Protein AF-A0A496SLV3-F1 (afdb_monomer)

Mean predicted aligned error: 14.48 Å

Nearest PDB structures (foldseek):
  3zvk-assembly1_H  TM=5.118E-01  e=4.512E-01  Rickettsia felis
  3zvk-assembly1_G  TM=5.836E-01  e=7.637E-01  Rickettsia felis
  3zvk-assembly1_E  TM=4.526E-01  e=6.695E-01  Rickettsia felis

Foldseek 3Di:
DFDFDDDPPDTRGPPVPDDPAPDWDWDDDPPDIDTHRDDPDDDDDDDPDDPVVVVVVVVVVVVVVVVVVVVVVVVVVD

Secondary structure (DSSP, 8-state):
--PPEEETTEEE--TTS----SEEEEEEETTEEEEEEE-SS------SS-HHHHHHHHHHHHHHHHHHHHHHHHTTT-

Solvent-accessible surface area (backbone atoms only — not comparable to full-atom values): 5156 Å² total; per-residue (Å²): 135,86,68,68,46,79,54,102,87,47,77,47,70,49,84,85,68,75,76,87,55,93,41,66,50,75,48,75,61,85,100,41,78,47,78,44,69,44,72,90,71,82,79,84,79,80,68,94,58,58,67,70,56,55,50,52,50,51,55,52,51,51,51,50,50,53,50,51,54,50,51,57,51,52,68,70,74,110

Radius of gyration: 21.54 Å; Cα contacts (8 Å, |Δi|>4): 46; chains: 1; bounding box: 47×40×46 Å

Structure (mmCIF, N/CA/C/O backbone):
data_AF-A0A496SLV3-F1
#
_entry.id   AF-A0A496SLV3-F1
#
loop_
_atom_site.group_PDB
_atom_site.id
_atom_site.type_symbol
_atom_site.label_atom_id
_atom_site.label_alt_id
_atom_site.label_comp_id
_atom_site.label_asym_id
_atom_site.label_entity_id
_atom_site.label_seq_id
_atom_site.pdbx_PDB_ins_code
_atom_site.Cartn_x
_atom_site.Cartn_y
_atom_site.Cartn_z
_atom_site.occupancy
_atom_site.B_iso_or_equiv
_atom_site.auth_seq_id
_atom_site.auth_comp_id
_atom_site.auth_asym_id
_atom_site.auth_atom_id
_atom_site.pdbx_PDB_model_num
ATOM 1 N N . MET A 1 1 ? -11.014 -25.332 7.119 1.00 44.28 1 MET A N 1
ATOM 2 C CA . MET A 1 1 ? -10.575 -24.812 5.809 1.00 44.28 1 MET A CA 1
ATOM 3 C C . MET A 1 1 ? -10.957 -23.345 5.790 1.00 44.28 1 MET A C 1
ATOM 5 O O . MET A 1 1 ? -12.144 -23.058 5.844 1.00 44.28 1 MET A O 1
ATOM 9 N N . SER A 1 2 ? -9.983 -22.444 5.885 1.00 48.25 2 SER A N 1
ATOM 10 C CA . SER A 1 2 ? -10.233 -21.007 6.042 1.00 48.25 2 SER A CA 1
ATOM 11 C C . SER A 1 2 ? -10.022 -20.342 4.691 1.00 48.25 2 SER A C 1
ATOM 13 O O . SER A 1 2 ? -8.890 -20.082 4.297 1.00 48.25 2 SER A O 1
ATOM 15 N N . ILE A 1 3 ? -11.102 -20.192 3.929 1.00 63.03 3 ILE A N 1
ATOM 16 C CA . ILE A 1 3 ? -11.080 -19.589 2.596 1.00 63.03 3 ILE A CA 1
ATOM 17 C C . ILE A 1 3 ? -11.625 -18.175 2.745 1.00 63.03 3 ILE A C 1
ATOM 19 O O . ILE A 1 3 ? -12.675 -17.980 3.355 1.00 63.03 3 ILE A O 1
ATOM 23 N N . ALA A 1 4 ? -10.887 -17.194 2.231 1.00 69.19 4 ALA A N 1
ATOM 24 C CA . ALA A 1 4 ? -11.416 -15.851 2.083 1.00 69.19 4 ALA A CA 1
ATOM 25 C C . ALA A 1 4 ? -12.548 -15.887 1.045 1.00 69.19 4 ALA A C 1
ATOM 27 O 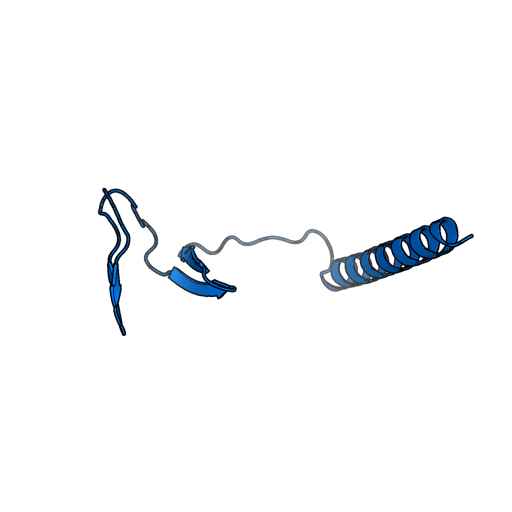O . ALA A 1 4 ? -12.334 -16.347 -0.076 1.00 69.19 4 ALA A O 1
ATOM 28 N N . GLU A 1 5 ? -13.744 -15.436 1.414 1.00 75.88 5 GLU A N 1
ATOM 29 C CA . GLU A 1 5 ? -14.887 -15.381 0.499 1.00 75.88 5 GLU A CA 1
ATOM 30 C C . GLU A 1 5 ? -14.933 -14.004 -0.160 1.00 75.88 5 GLU A C 1
ATOM 32 O O . GLU A 1 5 ? -14.881 -12.980 0.524 1.00 75.88 5 GLU A O 1
ATOM 37 N N . ILE A 1 6 ? -15.025 -13.972 -1.488 1.00 72.06 6 ILE A N 1
ATOM 38 C CA . ILE A 1 6 ? -15.174 -12.737 -2.256 1.00 72.06 6 ILE A CA 1
ATOM 39 C C . ILE A 1 6 ? -16.583 -12.735 -2.847 1.00 72.06 6 ILE A C 1
ATOM 41 O O . ILE A 1 6 ? -16.958 -13.643 -3.582 1.00 72.06 6 ILE A O 1
ATOM 45 N N . SER A 1 7 ? -17.350 -11.702 -2.521 1.00 76.62 7 SER A N 1
ATOM 46 C CA . SER A 1 7 ? -18.655 -11.391 -3.111 1.00 76.62 7 SER A CA 1
ATOM 47 C C . SER A 1 7 ? -18.572 -10.050 -3.841 1.00 76.62 7 SER A C 1
ATOM 49 O O . SER A 1 7 ? -17.595 -9.320 -3.662 1.00 76.62 7 SER A O 1
ATOM 51 N N . GLU A 1 8 ? -19.591 -9.700 -4.632 1.00 74.31 8 GLU A N 1
ATOM 52 C CA . GLU A 1 8 ? -19.598 -8.508 -5.503 1.00 74.31 8 GLU A CA 1
ATOM 53 C C . GLU A 1 8 ? -19.157 -7.207 -4.808 1.00 74.31 8 GLU A C 1
ATOM 55 O O . GLU A 1 8 ? -18.607 -6.319 -5.455 1.00 74.31 8 GLU A O 1
ATOM 60 N N . ASN A 1 9 ? -19.361 -7.088 -3.492 1.00 77.00 9 ASN A N 1
ATOM 61 C CA . ASN A 1 9 ? -18.977 -5.905 -2.724 1.00 77.00 9 ASN A CA 1
ATOM 62 C C . ASN A 1 9 ? -18.289 -6.182 -1.377 1.00 77.00 9 ASN A C 1
ATOM 64 O O . ASN A 1 9 ? -18.107 -5.243 -0.598 1.00 77.00 9 ASN A O 1
ATOM 68 N N . LYS A 1 10 ? -17.923 -7.431 -1.054 1.00 79.69 10 LYS A N 1
ATOM 69 C CA . LYS A 1 10 ? -17.293 -7.762 0.240 1.00 79.69 10 LYS A CA 1
ATOM 70 C C . LYS A 1 10 ? -16.234 -8.842 0.101 1.00 79.69 10 LYS A C 1
ATOM 72 O O . LYS A 1 10 ? -16.443 -9.833 -0.591 1.00 79.69 10 LYS A O 1
ATOM 77 N N . ILE A 1 11 ? -15.153 -8.673 0.858 1.00 81.62 11 ILE A N 1
ATOM 78 C CA . ILE A 1 11 ? -14.144 -9.702 1.109 1.00 81.62 11 ILE A CA 1
ATOM 79 C C . ILE A 1 11 ? -14.302 -10.129 2.568 1.00 81.62 11 ILE A C 1
ATOM 81 O O . ILE A 1 11 ? -14.168 -9.307 3.476 1.00 81.62 11 ILE A O 1
ATOM 85 N N . ILE A 1 12 ? -14.613 -11.400 2.798 1.00 83.50 12 ILE A N 1
ATOM 86 C CA . ILE A 1 12 ? -14.750 -11.991 4.127 1.00 83.50 12 ILE A CA 1
ATOM 87 C C . ILE A 1 12 ? -13.451 -12.723 4.435 1.00 83.50 12 ILE A C 1
ATOM 89 O O . ILE A 1 12 ? -13.069 -13.650 3.726 1.00 83.50 12 ILE A O 1
ATOM 93 N N . LEU A 1 13 ? -12.766 -12.300 5.496 1.00 83.50 13 LEU A N 1
ATOM 94 C CA . LEU A 1 13 ? -11.498 -12.888 5.915 1.00 83.50 13 LEU A CA 1
ATOM 95 C C . LEU A 1 13 ? -11.680 -13.744 7.172 1.00 83.50 13 LEU A C 1
ATOM 97 O O . LEU A 1 13 ? -12.432 -13.362 8.075 1.00 83.50 13 LEU A O 1
ATOM 101 N N . PRO A 1 14 ? -10.957 -14.870 7.282 1.00 82.50 14 PRO A N 1
ATOM 102 C CA . PRO A 1 14 ? -10.845 -15.603 8.531 1.00 82.50 14 PRO A CA 1
ATOM 103 C C . PRO A 1 14 ? -10.377 -14.729 9.691 1.00 82.50 14 PRO A C 1
ATOM 105 O O . PRO A 1 14 ? -9.435 -13.953 9.547 1.00 82.50 14 PRO A O 1
ATOM 108 N N . LYS A 1 15 ? -10.949 -14.938 10.884 1.00 79.56 15 LYS A N 1
ATOM 109 C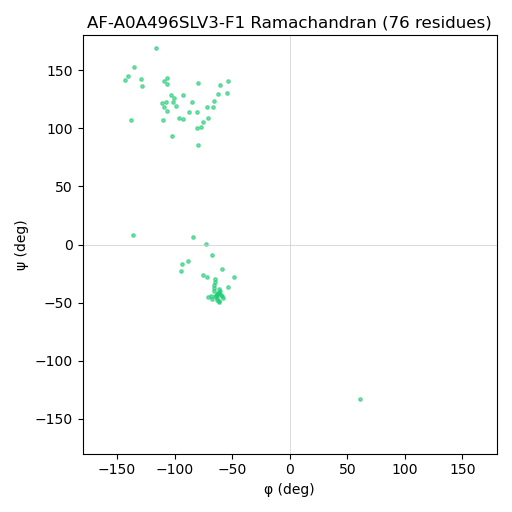 CA . LYS A 1 15 ? -10.534 -14.232 12.117 1.00 79.56 15 LYS A CA 1
ATOM 110 C C . LYS A 1 15 ? -9.059 -14.444 12.483 1.00 79.56 15 LYS A C 1
ATOM 112 O O . LYS A 1 15 ? -8.491 -13.664 13.242 1.00 79.56 15 LYS A O 1
ATOM 117 N N . GLU A 1 16 ? -8.463 -15.514 11.971 1.00 83.69 16 GLU A N 1
ATOM 118 C CA . GLU A 1 16 ? -7.049 -15.861 12.118 1.00 83.69 16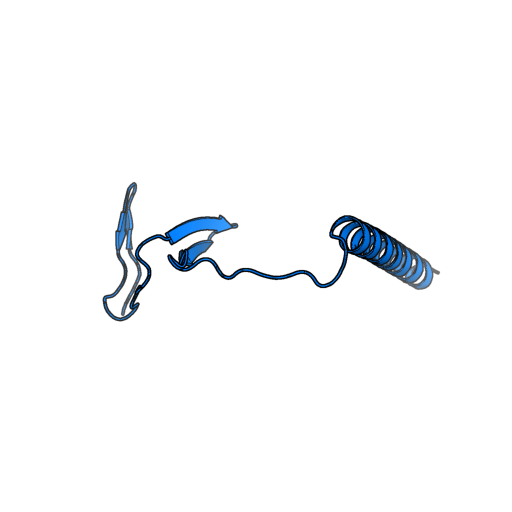 GLU A CA 1
ATOM 119 C C . GLU A 1 16 ? -6.138 -14.823 11.440 1.00 83.69 16 GLU A C 1
ATOM 121 O O . GLU A 1 16 ? -5.049 -14.533 11.938 1.00 83.69 16 GLU A O 1
ATOM 126 N N . ILE A 1 17 ? -6.607 -14.220 10.337 1.00 77.88 17 ILE A N 1
ATOM 127 C CA . ILE A 1 17 ? -5.926 -13.136 9.624 1.00 77.88 17 ILE A CA 1
ATOM 128 C C . ILE A 1 17 ? -6.190 -11.840 10.390 1.00 77.88 17 ILE A C 1
ATOM 130 O O . ILE A 1 17 ? -7.136 -11.097 10.132 1.00 77.88 17 ILE A O 1
ATOM 134 N N . LYS A 1 18 ? -5.352 -11.583 11.393 1.00 75.25 18 LYS A N 1
ATOM 135 C CA . LYS A 1 18 ? -5.427 -10.362 12.194 1.00 75.25 18 LYS A CA 1
ATOM 136 C C . LYS A 1 18 ? -4.969 -9.164 11.364 1.00 75.25 18 LYS A C 1
ATOM 138 O O . LYS A 1 18 ? -3.777 -8.998 11.120 1.00 75.25 18 LYS A O 1
ATOM 143 N N . ILE A 1 19 ? -5.905 -8.297 10.990 1.00 77.44 19 ILE A N 1
ATOM 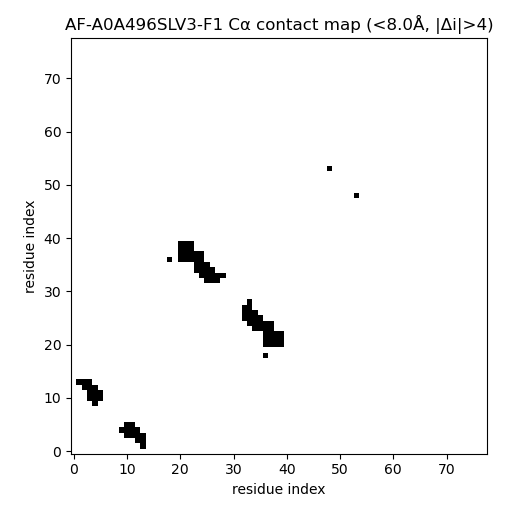144 C CA . ILE A 1 19 ? -5.597 -6.973 10.443 1.00 77.44 19 ILE A CA 1
ATOM 145 C C . ILE A 1 19 ? -5.666 -5.964 11.588 1.00 77.44 19 ILE A C 1
ATOM 147 O O . ILE A 1 19 ? -6.741 -5.668 12.100 1.00 77.44 19 ILE A O 1
ATOM 151 N N . SER A 1 20 ? -4.509 -5.456 12.009 1.00 77.12 20 SER A N 1
ATOM 152 C CA . SER A 1 20 ? -4.399 -4.435 13.061 1.00 77.12 20 SER A CA 1
ATOM 153 C C . SER A 1 20 ? -4.477 -3.001 12.530 1.00 77.12 20 SER A C 1
ATOM 155 O O . SER A 1 20 ? -4.639 -2.066 13.308 1.00 77.12 20 SER A O 1
ATOM 157 N N . ALA A 1 21 ? -4.348 -2.811 11.215 1.00 77.38 21 ALA A N 1
ATOM 158 C CA . ALA A 1 21 ? -4.350 -1.494 10.597 1.00 77.38 21 ALA A CA 1
ATOM 159 C C . ALA A 1 21 ? -5.771 -0.944 10.429 1.00 77.38 21 ALA A C 1
ATOM 161 O O . ALA A 1 21 ? -6.682 -1.646 9.998 1.00 77.38 21 ALA A O 1
ATOM 162 N N . LYS A 1 22 ? -5.940 0.351 10.705 1.00 81.38 22 LYS A N 1
ATOM 163 C CA . LYS A 1 22 ? -7.226 1.052 10.565 1.00 81.38 22 LYS A CA 1
ATOM 164 C C . LYS A 1 22 ? -7.601 1.346 9.112 1.00 81.38 22 LYS A C 1
ATOM 166 O O . LYS A 1 22 ? -8.774 1.516 8.795 1.00 81.38 22 LYS A O 1
ATOM 171 N N . LYS A 1 23 ? -6.600 1.452 8.236 1.00 83.88 23 LYS A N 1
ATOM 172 C CA . LYS A 1 23 ? -6.761 1.706 6.803 1.00 83.88 23 LYS A CA 1
ATOM 173 C C . LYS A 1 23 ? -5.965 0.674 6.013 1.00 83.88 23 LYS A C 1
ATOM 175 O O . LYS A 1 23 ? -4.859 0.305 6.404 1.00 83.88 23 LYS A O 1
ATOM 180 N N . LEU A 1 24 ? -6.524 0.248 4.887 1.00 86.25 24 LEU A N 1
ATOM 181 C CA . LEU A 1 24 ? -5.890 -0.654 3.933 1.00 86.25 24 LEU A CA 1
ATOM 182 C C . LEU A 1 24 ? -5.969 -0.031 2.542 1.00 86.25 24 LEU A C 1
ATOM 184 O O . LEU A 1 24 ? -7.026 0.460 2.146 1.00 86.25 24 LEU A O 1
ATOM 188 N N . LEU A 1 25 ? -4.872 -0.090 1.796 1.00 85.25 25 LEU A N 1
ATOM 189 C CA . LEU A 1 25 ? -4.897 0.055 0.349 1.00 85.25 25 LEU A CA 1
ATOM 190 C C . LEU A 1 25 ? -5.202 -1.321 -0.243 1.00 85.25 25 LEU A C 1
ATOM 192 O O . LEU A 1 25 ? -4.466 -2.274 0.015 1.00 85.25 25 LEU A O 1
ATOM 196 N N . VAL A 1 26 ? -6.271 -1.419 -1.031 1.00 86.75 26 VAL A N 1
ATOM 197 C CA . VAL A 1 26 ? -6.622 -2.644 -1.756 1.00 86.75 26 VAL A CA 1
ATOM 198 C C . VAL A 1 26 ? -6.340 -2.419 -3.235 1.00 86.75 26 VAL A C 1
ATOM 200 O O . VAL A 1 26 ? -6.865 -1.477 -3.824 1.00 86.75 26 VAL A O 1
ATOM 203 N N . THR A 1 27 ? -5.500 -3.265 -3.826 1.00 88.81 27 THR A N 1
ATOM 204 C CA . THR A 1 27 ? -5.195 -3.235 -5.262 1.00 88.81 27 THR A CA 1
ATOM 205 C C . THR A 1 27 ? -5.225 -4.643 -5.846 1.00 88.81 27 THR A C 1
ATOM 207 O O . THR A 1 27 ? -4.996 -5.617 -5.130 1.00 88.81 27 THR A O 1
ATOM 210 N N . SER A 1 28 ? -5.517 -4.755 -7.139 1.00 88.31 28 SER A N 1
ATOM 211 C CA . SER A 1 28 ? -5.481 -6.022 -7.873 1.00 88.31 28 SER A CA 1
ATOM 212 C C . SER A 1 28 ? -4.265 -6.062 -8.794 1.00 88.31 28 SER A C 1
ATOM 214 O O . SER A 1 28 ? -3.921 -5.065 -9.430 1.00 88.31 28 SER A O 1
ATOM 216 N N . VAL A 1 29 ? -3.597 -7.213 -8.854 1.00 88.44 29 VAL A N 1
ATOM 217 C CA . VAL A 1 29 ? -2.530 -7.490 -9.824 1.00 88.44 29 VAL A CA 1
ATOM 218 C C . VAL A 1 29 ? -2.736 -8.910 -10.341 1.00 88.44 29 VAL A C 1
ATOM 220 O O . VAL A 1 29 ? -2.508 -9.881 -9.619 1.00 88.44 29 VAL A O 1
ATOM 223 N N . GLY A 1 30 ? -3.194 -9.025 -11.589 1.00 88.44 30 GLY A N 1
ATOM 224 C CA . GLY A 1 30 ? -3.652 -10.300 -12.145 1.00 88.44 30 GLY A CA 1
ATOM 225 C C . GLY A 1 30 ? -4.835 -10.853 -11.347 1.00 88.44 30 GLY A C 1
ATOM 226 O O . GLY A 1 30 ? -5.747 -10.106 -10.999 1.00 88.44 30 GLY A O 1
ATOM 227 N N . ASP A 1 31 ? -4.769 -12.137 -10.999 1.00 85.12 31 ASP A N 1
ATOM 228 C CA . ASP A 1 31 ? -5.808 -12.834 -10.226 1.00 85.12 31 ASP A CA 1
ATOM 229 C C . ASP A 1 31 ? -5.666 -12.650 -8.702 1.00 85.12 31 ASP A C 1
ATOM 231 O O . ASP A 1 31 ? -6.374 -13.284 -7.917 1.00 85.12 31 ASP A O 1
ATOM 235 N N . TYR A 1 32 ? -4.737 -11.797 -8.257 1.00 81.88 32 TYR A N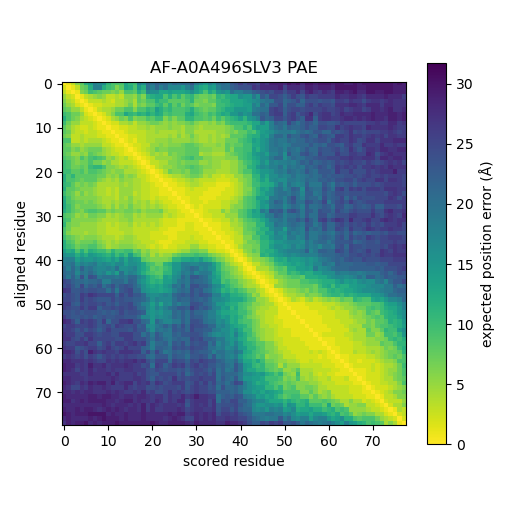 1
ATOM 236 C CA . TYR A 1 32 ? -4.435 -11.591 -6.844 1.00 81.88 32 TYR A CA 1
ATOM 237 C C . TYR A 1 32 ? -4.900 -10.223 -6.348 1.00 81.88 32 TYR A C 1
ATOM 239 O O . TYR A 1 32 ? -4.711 -9.195 -7.002 1.00 81.88 32 TYR A O 1
ATOM 247 N N . LEU A 1 33 ? -5.434 -10.211 -5.125 1.00 84.50 33 LEU A N 1
ATOM 248 C CA . LEU A 1 33 ? -5.715 -8.998 -4.366 1.00 84.50 33 LEU A CA 1
ATOM 249 C C . LEU A 1 33 ? -4.621 -8.766 -3.326 1.00 84.50 33 LEU A C 1
ATOM 251 O O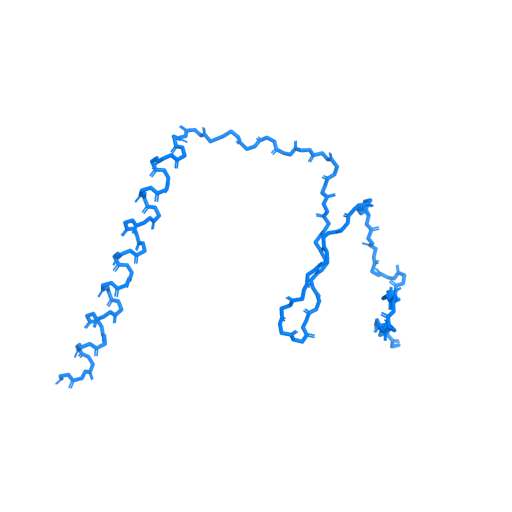 . LEU A 1 33 ? -4.343 -9.619 -2.484 1.00 84.50 33 LEU A O 1
ATOM 255 N N . PHE A 1 34 ? -4.041 -7.575 -3.361 1.00 85.00 34 PHE A N 1
ATOM 256 C CA . PHE A 1 34 ? -3.083 -7.096 -2.381 1.00 85.00 34 PHE A CA 1
ATOM 257 C C . PHE A 1 34 ? -3.796 -6.158 -1.415 1.00 85.00 34 PHE A C 1
ATOM 259 O O . PHE A 1 34 ? -4.376 -5.153 -1.825 1.00 85.00 34 PHE A O 1
ATOM 266 N N . MET A 1 35 ? -3.732 -6.482 -0.124 1.00 85.69 35 MET A N 1
ATOM 267 C CA . MET A 1 35 ? -4.205 -5.625 0.961 1.00 85.69 35 MET A CA 1
ATOM 268 C C . MET A 1 35 ? -2.995 -5.122 1.737 1.00 85.69 35 MET A C 1
ATOM 270 O O . MET A 1 35 ? -2.344 -5.885 2.450 1.00 85.69 35 MET A O 1
ATOM 274 N N . ILE A 1 36 ? -2.675 -3.842 1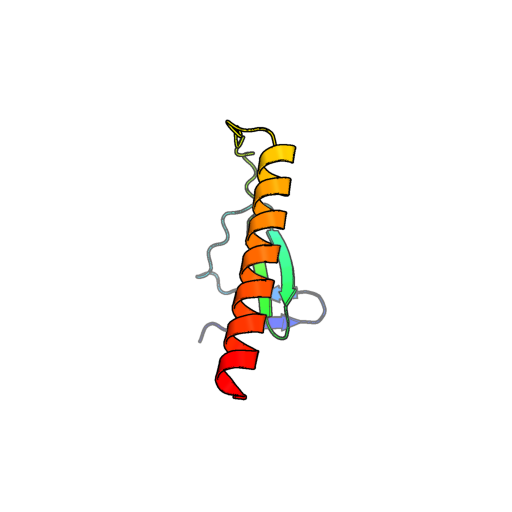.576 1.00 86.12 36 ILE A N 1
ATOM 275 C CA . ILE A 1 36 ? -1.493 -3.226 2.174 1.00 86.12 36 ILE A CA 1
ATOM 276 C C . ILE A 1 36 ? -1.958 -2.341 3.335 1.00 86.12 36 ILE A C 1
ATOM 278 O O . ILE A 1 36 ? -2.680 -1.368 3.096 1.00 86.12 36 ILE A O 1
ATOM 282 N N . PRO A 1 37 ? -1.590 -2.653 4.590 1.00 85.50 37 PRO A N 1
ATOM 283 C CA . PRO A 1 37 ? -1.932 -1.808 5.726 1.00 85.50 37 PRO A CA 1
ATOM 284 C C . PRO A 1 37 ? -1.286 -0.433 5.569 1.00 85.50 37 PRO A C 1
ATOM 286 O O . PRO A 1 37 ? -0.085 -0.328 5.330 1.00 85.50 37 PRO A O 1
ATOM 289 N N . ILE A 1 38 ? -2.088 0.621 5.712 1.00 82.31 38 ILE A N 1
ATOM 290 C CA . ILE A 1 38 ? -1.600 1.999 5.726 1.00 82.31 38 ILE A CA 1
ATOM 291 C C . ILE A 1 38 ? -1.346 2.359 7.194 1.00 82.31 38 ILE A C 1
ATOM 293 O O . ILE A 1 38 ? -2.318 2.495 7.948 1.00 82.31 38 ILE A O 1
ATOM 297 N N . PRO A 1 39 ? -0.078 2.476 7.631 1.00 74.44 39 PRO A N 1
ATOM 298 C CA . PRO A 1 39 ? 0.230 2.885 8.995 1.00 74.44 39 PRO A CA 1
ATOM 299 C C . PRO A 1 39 ? -0.333 4.288 9.262 1.00 74.44 39 PRO A C 1
ATOM 301 O O . PRO A 1 39 ? -0.256 5.168 8.406 1.00 74.44 39 PRO A O 1
ATOM 304 N N . GLU A 1 40 ? -0.931 4.494 10.441 1.00 74.75 40 GLU A N 1
ATOM 305 C CA . GLU A 1 40 ? -1.384 5.832 10.862 1.00 74.75 40 GLU A CA 1
ATOM 306 C C . GLU A 1 40 ? -0.205 6.745 11.207 1.00 74.75 40 GLU A C 1
ATOM 308 O O . GLU A 1 40 ? -0.294 7.963 11.061 1.00 74.75 40 GLU A O 1
ATOM 313 N N . GLU A 1 41 ? 0.902 6.150 11.644 1.00 71.69 41 GLU A N 1
ATOM 314 C CA . GLU A 1 41 ? 2.121 6.868 11.973 1.00 71.69 41 GLU A CA 1
ATOM 315 C C . GLU A 1 41 ? 2.985 7.031 10.722 1.00 71.69 41 GLU A C 1
ATOM 317 O O . GLU A 1 41 ? 3.488 6.070 10.135 1.00 71.69 41 GLU A O 1
ATOM 322 N N . THR A 1 42 ? 3.148 8.283 10.305 1.00 64.25 42 THR A N 1
ATOM 323 C CA . THR A 1 42 ? 4.036 8.657 9.208 1.00 64.25 42 THR A CA 1
ATOM 324 C C . THR A 1 42 ? 5.482 8.404 9.615 1.00 64.25 42 THR A C 1
ATOM 326 O O . THR A 1 42 ? 6.006 9.049 10.523 1.00 64.25 42 THR A O 1
ATOM 329 N N . ILE A 1 43 ? 6.165 7.516 8.897 1.00 67.00 43 ILE A N 1
ATOM 330 C CA . ILE A 1 43 ? 7.614 7.375 9.018 1.00 67.00 43 ILE A CA 1
ATOM 331 C C . ILE A 1 43 ? 8.253 8.478 8.175 1.00 67.00 43 ILE A C 1
ATOM 333 O O . ILE A 1 43 ? 8.145 8.489 6.948 1.00 67.00 43 ILE A O 1
ATOM 337 N N . PHE A 1 44 ? 8.932 9.418 8.828 1.00 57.47 44 PHE A N 1
ATOM 338 C CA . PHE A 1 44 ? 9.733 10.420 8.135 1.00 57.47 44 PHE A CA 1
ATOM 339 C C . PHE A 1 44 ? 11.045 9.791 7.672 1.00 57.47 44 PHE A C 1
ATOM 341 O O . PHE A 1 44 ? 11.990 9.628 8.443 1.00 57.47 44 PHE A O 1
ATOM 348 N N . LEU A 1 45 ? 11.115 9.454 6.388 1.00 63.75 45 LEU A N 1
ATOM 349 C CA . LEU A 1 45 ? 12.361 9.045 5.756 1.00 63.75 45 LEU A CA 1
ATOM 350 C C . LEU A 1 45 ? 13.169 10.298 5.414 1.00 63.75 45 LEU A C 1
ATOM 352 O O . LEU A 1 45 ? 12.911 10.979 4.420 1.00 63.75 45 LEU A O 1
ATOM 356 N N . ARG A 1 46 ? 14.154 10.625 6.255 1.00 61.94 46 ARG A N 1
ATOM 357 C CA . ARG A 1 46 ? 15.119 11.680 5.944 1.00 61.94 46 ARG A CA 1
ATOM 358 C C . ARG A 1 46 ? 16.104 11.145 4.914 1.00 61.94 46 ARG A C 1
ATOM 360 O O . ARG A 1 46 ? 16.993 10.363 5.234 1.00 61.94 46 ARG A O 1
ATOM 367 N N . LEU A 1 47 ? 15.955 11.583 3.672 1.00 68.94 47 LEU A N 1
ATOM 368 C CA . LEU A 1 47 ? 16.957 11.324 2.651 1.00 68.94 47 LEU A CA 1
ATOM 369 C C . LEU A 1 47 ? 18.179 12.197 2.954 1.00 68.94 47 LEU A C 1
ATOM 371 O O . LEU A 1 47 ? 18.096 13.423 2.969 1.00 68.94 47 LEU A O 1
ATOM 375 N N . HIS A 1 48 ? 19.320 11.560 3.216 1.00 71.75 48 HIS A N 1
ATOM 376 C CA . HIS A 1 48 ? 20.608 12.244 3.397 1.00 71.75 48 HIS A CA 1
ATOM 377 C C . HIS A 1 48 ? 21.183 12.782 2.076 1.00 71.75 48 HIS A C 1
ATOM 379 O O . HIS A 1 48 ? 22.276 13.343 2.048 1.00 71.75 48 HIS A O 1
ATOM 385 N N . THR A 1 49 ? 20.468 12.587 0.969 1.00 76.56 49 THR A N 1
ATOM 386 C CA . THR A 1 49 ? 20.910 12.910 -0.383 1.00 76.56 49 THR A CA 1
ATOM 387 C C . THR A 1 49 ? 19.742 13.487 -1.174 1.00 76.56 49 THR A C 1
ATOM 389 O O . THR A 1 49 ? 18.597 13.083 -0.980 1.00 76.56 49 THR A O 1
ATOM 392 N N . ASP A 1 50 ? 20.037 14.438 -2.060 1.00 85.06 50 ASP A N 1
ATOM 393 C CA . ASP A 1 50 ? 19.054 15.083 -2.931 1.00 85.06 50 ASP A CA 1
ATOM 394 C C . ASP A 1 50 ? 18.267 14.038 -3.748 1.00 85.06 50 ASP A C 1
ATOM 396 O O . ASP A 1 50 ? 18.842 13.167 -4.409 1.00 85.06 50 ASP A O 1
ATOM 400 N N . LEU A 1 51 ? 16.936 14.144 -3.732 1.00 79.75 51 LEU A N 1
ATOM 401 C CA . LEU A 1 51 ? 16.026 13.323 -4.535 1.00 79.75 51 LEU A CA 1
ATOM 402 C C . LEU A 1 51 ? 16.368 13.356 -6.031 1.00 79.75 51 LEU A C 1
ATOM 404 O O . LEU A 1 51 ? 16.279 12.334 -6.711 1.00 79.75 51 LEU A O 1
ATOM 408 N N . ASN A 1 52 ? 16.802 14.503 -6.553 1.00 85.19 52 ASN A N 1
ATOM 409 C CA . ASN A 1 52 ? 17.222 14.644 -7.944 1.00 85.19 52 ASN A CA 1
ATOM 410 C C . ASN A 1 52 ? 18.485 13.842 -8.249 1.00 85.19 52 ASN A C 1
ATOM 412 O O . ASN A 1 52 ? 18.612 13.302 -9.350 1.00 85.19 52 ASN A O 1
ATOM 416 N N . TYR A 1 53 ? 19.405 13.747 -7.288 1.00 86.12 53 TYR A N 1
ATOM 417 C CA . TYR A 1 53 ? 20.590 12.908 -7.421 1.00 86.12 53 TYR A CA 1
ATOM 418 C C . TYR A 1 53 ? 20.203 11.427 -7.445 1.00 86.12 53 TYR A C 1
ATOM 420 O O . TYR A 1 53 ? 20.617 10.709 -8.353 1.00 86.12 53 TYR A O 1
ATOM 428 N N . LEU A 1 54 ? 19.345 10.988 -6.517 1.00 83.94 54 LEU A N 1
ATOM 429 C CA . LEU A 1 54 ? 18.857 9.604 -6.472 1.00 83.94 54 LEU A CA 1
ATOM 430 C C . LEU A 1 54 ? 18.104 9.217 -7.753 1.00 83.94 54 LEU A C 1
ATOM 432 O O . LEU A 1 54 ? 18.322 8.133 -8.290 1.00 83.94 54 LEU A O 1
ATOM 436 N N . ARG A 1 55 ? 17.285 10.125 -8.296 1.00 82.44 55 ARG A N 1
ATOM 437 C CA . ARG A 1 55 ? 16.592 9.920 -9.575 1.00 82.44 55 ARG A CA 1
ATOM 438 C C . ARG A 1 55 ? 17.572 9.736 -10.735 1.00 82.44 55 ARG A C 1
ATOM 440 O O . ARG A 1 55 ? 17.452 8.769 -11.481 1.00 82.44 55 ARG A O 1
ATOM 447 N N . LYS A 1 56 ? 18.572 10.617 -10.857 1.00 90.38 56 LYS A N 1
ATOM 448 C CA . LYS A 1 56 ? 19.616 10.504 -11.891 1.00 90.38 56 LYS A CA 1
ATOM 449 C C . LYS A 1 56 ? 20.428 9.217 -11.752 1.00 90.38 56 LYS A C 1
ATOM 451 O O . LYS A 1 56 ? 20.773 8.605 -12.759 1.00 90.38 56 LYS A O 1
ATOM 456 N N . LEU A 1 57 ? 20.725 8.802 -10.520 1.00 85.81 57 LEU A N 1
ATOM 457 C CA . LEU A 1 57 ? 21.414 7.544 -10.250 1.00 85.81 57 LEU A CA 1
ATOM 458 C C . LEU A 1 57 ? 20.583 6.357 -10.761 1.00 85.81 57 LEU A C 1
ATOM 460 O O . LEU A 1 57 ? 21.093 5.544 -11.525 1.00 85.81 57 LEU A O 1
ATOM 464 N N . GLY A 1 58 ? 19.291 6.312 -10.421 1.00 83.06 58 GLY A N 1
ATOM 465 C CA . GLY A 1 58 ? 18.374 5.270 -10.887 1.00 83.06 58 GLY A CA 1
ATOM 466 C C . GLY A 1 58 ? 18.237 5.220 -12.412 1.00 83.06 58 GLY A C 1
ATOM 467 O O . GLY A 1 58 ? 18.302 4.142 -13.001 1.00 83.06 58 GLY A O 1
ATOM 468 N N . GLU A 1 59 ? 18.118 6.374 -13.073 1.00 87.88 59 GLU A N 1
ATOM 469 C CA . GLU A 1 59 ? 18.078 6.459 -14.541 1.00 87.88 59 GLU A CA 1
ATOM 470 C C . GLU A 1 59 ? 19.371 5.936 -15.187 1.00 87.88 59 GLU A C 1
ATOM 472 O O . GLU A 1 59 ? 19.319 5.218 -16.188 1.00 87.88 59 GLU A O 1
ATOM 477 N N . ASN A 1 60 ? 20.534 6.261 -14.616 1.00 89.81 60 ASN A N 1
ATOM 478 C CA . ASN A 1 60 ? 21.826 5.803 -15.123 1.00 89.81 60 ASN A CA 1
ATOM 479 C C . ASN A 1 60 ? 22.020 4.296 -14.941 1.00 89.81 60 ASN A C 1
ATOM 481 O O . ASN A 1 60 ? 22.452 3.627 -15.878 1.00 89.81 60 ASN A O 1
ATOM 485 N N . GLU A 1 61 ? 21.677 3.752 -13.774 1.00 86.94 61 GLU A N 1
ATOM 486 C CA . GLU A 1 61 ? 21.768 2.310 -13.525 1.00 86.94 61 GLU A CA 1
ATOM 487 C C . GLU A 1 61 ? 20.780 1.526 -14.400 1.00 86.94 61 GLU A C 1
ATOM 489 O O . GLU A 1 61 ? 21.148 0.506 -14.979 1.00 86.94 61 GLU A O 1
ATOM 494 N N . THR A 1 62 ? 19.573 2.055 -14.625 1.00 84.81 62 THR A N 1
ATOM 495 C CA . THR A 1 62 ? 18.594 1.446 -15.544 1.00 84.81 62 THR A CA 1
ATOM 496 C C . THR A 1 62 ? 19.113 1.415 -16.983 1.00 84.81 62 THR A C 1
ATOM 498 O O . THR A 1 62 ? 18.992 0.401 -17.671 1.00 84.81 62 THR A O 1
ATOM 501 N N . LYS A 1 63 ? 19.737 2.506 -17.453 1.00 86.69 63 LYS A N 1
ATOM 502 C CA . LYS A 1 63 ? 20.365 2.550 -18.784 1.00 86.69 63 LYS A CA 1
ATOM 503 C C . LYS A 1 63 ? 21.508 1.544 -18.909 1.00 86.69 63 LYS A C 1
ATOM 505 O O . LYS A 1 63 ? 21.614 0.880 -19.937 1.00 86.69 63 LYS A O 1
ATOM 510 N N . LYS A 1 64 ? 22.349 1.416 -17.879 1.00 86.38 64 LYS A N 1
ATOM 511 C CA . LYS A 1 64 ? 23.435 0.425 -17.853 1.00 86.38 64 LYS A CA 1
ATOM 512 C C . LYS A 1 64 ? 22.900 -1.004 -17.889 1.00 86.38 64 LYS A C 1
ATOM 514 O O . LYS A 1 64 ? 23.428 -1.807 -18.651 1.00 86.38 64 LYS A O 1
ATOM 519 N N . ASP A 1 65 ? 21.853 -1.312 -17.124 1.00 86.12 65 ASP A N 1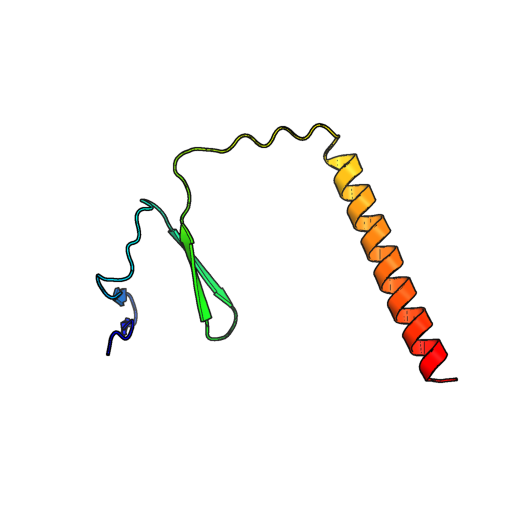
ATOM 520 C CA . ASP A 1 65 ? 21.226 -2.640 -17.137 1.00 86.12 65 ASP A CA 1
ATOM 521 C C . ASP A 1 65 ? 20.633 -2.960 -18.515 1.00 86.12 65 ASP A C 1
ATOM 523 O O . ASP A 1 65 ? 20.901 -4.021 -19.080 1.00 86.12 65 ASP A O 1
ATOM 527 N N . ALA A 1 66 ? 19.912 -2.010 -19.118 1.00 79.75 66 ALA A N 1
ATOM 528 C CA . ALA A 1 66 ? 19.360 -2.166 -20.462 1.00 79.75 66 ALA A CA 1
ATOM 529 C C . ALA A 1 66 ? 20.454 -2.429 -21.514 1.00 79.75 66 ALA A C 1
ATOM 531 O O . ALA A 1 66 ? 20.319 -3.340 -22.334 1.00 79.75 66 ALA A O 1
ATOM 532 N N . LEU A 1 67 ? 21.562 -1.681 -21.461 1.00 77.38 67 LEU A N 1
ATOM 533 C CA . LEU A 1 67 ? 22.714 -1.891 -22.341 1.00 77.38 67 LEU A CA 1
ATOM 534 C C . LEU A 1 67 ? 23.384 -3.248 -22.093 1.00 77.38 67 LEU A C 1
ATOM 536 O O . LEU A 1 67 ? 23.669 -3.967 -23.045 1.00 77.38 67 LEU A O 1
ATOM 540 N N . SER A 1 68 ? 23.589 -3.634 -20.833 1.00 81.06 68 SER A N 1
ATOM 541 C CA . SER A 1 68 ? 24.160 -4.935 -20.464 1.00 81.06 68 SER A CA 1
ATOM 542 C C . SER A 1 68 ? 23.325 -6.095 -21.013 1.00 81.06 68 SER A C 1
ATOM 544 O O . SER A 1 68 ? 23.857 -7.017 -21.634 1.00 81.06 68 SER A O 1
ATOM 546 N N . ARG A 1 69 ? 21.995 -6.031 -20.869 1.00 79.88 69 ARG A N 1
ATOM 547 C CA . ARG A 1 69 ? 21.077 -7.030 -21.438 1.00 79.88 69 ARG A CA 1
ATOM 548 C C . ARG A 1 69 ? 21.166 -7.092 -22.958 1.00 79.88 69 ARG A C 1
ATOM 550 O O . ARG A 1 69 ? 21.176 -8.187 -23.513 1.00 79.88 69 ARG A O 1
ATOM 557 N N . TYR A 1 70 ? 21.260 -5.941 -23.618 1.00 78.25 70 TYR A N 1
ATOM 558 C CA . TYR A 1 70 ? 21.395 -5.861 -25.070 1.00 78.25 70 TYR A CA 1
ATOM 559 C C . TYR A 1 70 ? 22.700 -6.501 -25.570 1.00 78.25 70 TYR A C 1
ATOM 561 O O . TYR A 1 70 ? 22.667 -7.347 -26.463 1.00 78.25 70 TYR A O 1
ATOM 569 N N . PHE A 1 71 ? 23.843 -6.181 -24.957 1.00 74.62 71 PHE A N 1
ATOM 570 C CA . PHE A 1 71 ? 25.130 -6.774 -25.339 1.00 74.62 71 PHE A CA 1
ATOM 571 C C . PHE A 1 71 ? 25.194 -8.279 -25.057 1.00 74.62 71 PHE A C 1
ATOM 573 O O . PHE A 1 71 ? 25.674 -9.035 -25.900 1.00 74.62 71 PHE A O 1
ATOM 580 N N . ASN A 1 72 ? 24.649 -8.738 -23.927 1.00 73.06 72 ASN A N 1
ATOM 581 C CA . ASN A 1 72 ? 24.548 -10.169 -23.623 1.00 73.06 72 ASN A CA 1
ATOM 582 C C . ASN A 1 72 ? 23.620 -10.920 -24.591 1.00 73.06 72 ASN A C 1
ATOM 584 O O . ASN A 1 72 ? 23.816 -12.109 -24.839 1.00 73.06 72 ASN A O 1
ATOM 588 N N . HIS A 1 73 ? 22.604 -10.248 -25.136 1.00 71.00 73 HIS A N 1
ATOM 589 C CA . HIS A 1 73 ? 21.734 -10.822 -26.156 1.00 71.00 73 HIS A CA 1
ATOM 590 C C . HIS A 1 73 ? 22.466 -10.980 -27.494 1.00 71.00 73 HIS A C 1
ATOM 592 O O . HIS A 1 73 ? 22.422 -12.057 -28.080 1.00 71.00 73 HIS A O 1
ATOM 598 N N . ILE A 1 74 ? 23.208 -9.958 -27.937 1.00 69.31 74 ILE A N 1
ATOM 599 C CA . ILE A 1 74 ? 24.000 -10.019 -29.177 1.00 69.31 74 ILE A CA 1
ATOM 600 C C . ILE A 1 74 ? 25.116 -11.063 -29.080 1.00 69.31 74 ILE A C 1
ATOM 602 O O . ILE A 1 74 ? 25.280 -11.858 -29.999 1.00 69.31 74 ILE A O 1
ATOM 606 N N . GLY A 1 75 ? 25.845 -11.115 -27.962 1.00 59.94 75 GLY A N 1
ATOM 607 C CA . GLY A 1 75 ? 26.918 -12.095 -27.754 1.00 59.94 75 GLY A CA 1
ATOM 608 C C . GLY A 1 75 ? 26.447 -13.550 -27.63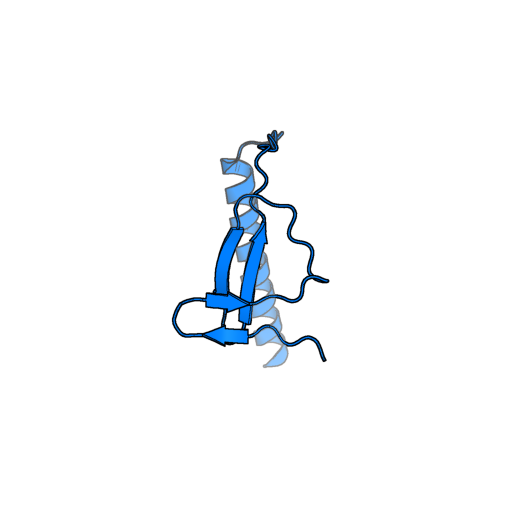8 1.00 59.94 75 GLY A C 1
ATOM 609 O O . GLY A 1 75 ? 27.276 -14.447 -27.617 1.00 59.94 75 GLY A O 1
ATOM 610 N N . ARG A 1 76 ? 25.132 -13.794 -27.543 1.00 57.78 76 ARG A N 1
ATOM 611 C CA . ARG A 1 76 ? 24.520 -15.131 -27.629 1.00 57.78 76 ARG A CA 1
ATOM 612 C C . ARG A 1 76 ? 24.058 -15.503 -29.041 1.00 57.78 76 ARG A C 1
ATOM 614 O O . ARG A 1 76 ? 23.731 -16.664 -29.263 1.00 57.78 76 ARG A O 1
ATOM 621 N N . ILE A 1 77 ? 23.936 -14.522 -29.936 1.00 57.88 77 ILE A N 1
ATOM 622 C CA . ILE A 1 77 ? 23.472 -14.698 -31.322 1.00 57.88 77 ILE A CA 1
ATOM 623 C C . ILE A 1 77 ? 24.660 -14.870 -32.287 1.00 57.88 77 ILE A C 1
ATOM 625 O O . ILE A 1 77 ? 24.484 -15.448 -33.358 1.00 57.88 77 ILE A O 1
ATOM 629 N N . LEU A 1 78 ? 25.848 -14.389 -31.904 1.00 50.81 78 LEU A N 1
ATOM 630 C CA . LEU A 1 78 ? 27.132 -14.631 -32.576 1.00 50.81 78 LEU A CA 1
ATOM 631 C C . LEU A 1 78 ? 27.802 -15.902 -32.043 1.00 50.81 78 LEU A C 1
ATOM 633 O O . LEU A 1 78 ? 28.455 -16.585 -32.861 1.00 50.81 78 LEU A O 1
#

Sequence (78 aa):
MSIAEISENKIILPKEIKISAKKLLVTSVGDYLFMIPIPEETIFLRLHTDLNYLRKLGENETKKDALSRYFNHIGRIL

pLDDT: mean 77.53, std 10.14, range [44.28, 90.38]